Protein AF-A0A085WFP2-F1 (afdb_monomer)

Structure (mmCIF, N/CA/C/O backbone):
data_AF-A0A085WFP2-F1
#
_entry.id   AF-A0A085WFP2-F1
#
loop_
_atom_site.group_PDB
_atom_site.id
_atom_site.type_symbol
_atom_site.label_atom_id
_atom_site.label_alt_id
_atom_site.label_comp_id
_atom_site.label_asym_id
_atom_site.label_entity_id
_atom_site.label_seq_id
_atom_site.pdbx_PDB_ins_code
_atom_site.Cartn_x
_atom_site.Cartn_y
_atom_site.Cartn_z
_atom_site.occupancy
_atom_site.B_iso_or_equiv
_atom_site.auth_seq_id
_atom_site.auth_comp_id
_atom_site.auth_asym_id
_atom_site.auth_atom_id
_atom_site.pdbx_PDB_model_num
ATOM 1 N N . MET A 1 1 ? 10.361 5.519 -14.060 1.00 68.06 1 MET A N 1
ATOM 2 C CA . MET A 1 1 ? 9.095 5.524 -13.298 1.00 68.06 1 MET A CA 1
ATOM 3 C C . MET A 1 1 ? 9.340 4.797 -11.995 1.00 68.06 1 MET A C 1
ATOM 5 O O . MET A 1 1 ? 9.953 3.740 -12.039 1.00 68.06 1 MET A O 1
ATOM 9 N N . THR A 1 2 ? 8.921 5.376 -10.873 1.00 84.19 2 THR A N 1
ATOM 10 C CA . THR A 1 2 ? 9.046 4.747 -9.553 1.00 84.19 2 THR A CA 1
ATOM 11 C C . THR A 1 2 ? 8.000 3.649 -9.396 1.00 84.19 2 THR A C 1
ATOM 13 O O . THR A 1 2 ? 6.827 3.868 -9.698 1.00 84.19 2 THR A O 1
ATOM 16 N N . ASN A 1 3 ? 8.408 2.486 -8.896 1.00 91.81 3 ASN A N 1
ATOM 17 C CA . ASN A 1 3 ? 7.528 1.363 -8.596 1.00 91.81 3 ASN A CA 1
ATOM 18 C C . ASN A 1 3 ? 6.367 1.788 -7.673 1.00 91.81 3 ASN A C 1
ATOM 20 O O . ASN A 1 3 ? 6.584 2.355 -6.594 1.00 91.81 3 ASN A O 1
ATOM 24 N N . ARG A 1 4 ? 5.116 1.506 -8.069 1.00 93.19 4 ARG A N 1
ATOM 25 C CA . ARG A 1 4 ? 3.931 1.984 -7.334 1.00 93.19 4 ARG A CA 1
ATOM 26 C C . ARG A 1 4 ? 3.791 1.330 -5.968 1.00 93.19 4 ARG A C 1
ATOM 28 O O . ARG A 1 4 ? 3.262 1.964 -5.062 1.00 93.19 4 ARG A O 1
ATOM 35 N N . ILE A 1 5 ? 4.305 0.115 -5.772 1.00 94.81 5 ILE A N 1
ATOM 36 C CA . ILE A 1 5 ? 4.312 -0.544 -4.458 1.00 94.81 5 ILE A CA 1
ATOM 37 C C . ILE A 1 5 ? 5.172 0.260 -3.474 1.00 94.81 5 ILE A C 1
ATOM 39 O O . ILE A 1 5 ? 4.767 0.457 -2.326 1.00 94.81 5 ILE A O 1
ATOM 43 N N . CYS A 1 6 ? 6.307 0.805 -3.922 1.00 94.56 6 CYS A N 1
ATOM 44 C CA . CYS A 1 6 ? 7.136 1.687 -3.099 1.00 94.56 6 CYS A CA 1
ATOM 45 C C . CYS A 1 6 ? 6.401 2.991 -2.760 1.00 94.56 6 CYS A C 1
ATOM 47 O O . CYS A 1 6 ? 6.451 3.443 -1.616 1.00 94.56 6 CYS A O 1
ATOM 49 N N . LEU A 1 7 ? 5.685 3.583 -3.723 1.00 94.81 7 LEU A N 1
ATOM 50 C CA . LEU A 1 7 ? 4.890 4.796 -3.492 1.00 94.81 7 LEU A CA 1
ATOM 51 C C . LEU A 1 7 ? 3.755 4.555 -2.488 1.00 94.81 7 LEU A C 1
ATOM 53 O O . LEU A 1 7 ? 3.612 5.315 -1.532 1.00 94.81 7 LEU A O 1
ATOM 57 N N . ILE A 1 8 ? 3.003 3.464 -2.651 1.00 95.38 8 ILE A N 1
ATOM 58 C CA . ILE A 1 8 ? 1.954 3.040 -1.714 1.00 95.38 8 ILE A CA 1
ATOM 59 C C . ILE A 1 8 ? 2.545 2.837 -0.316 1.00 95.38 8 ILE A C 1
ATOM 61 O O . ILE A 1 8 ? 2.009 3.349 0.665 1.00 95.38 8 ILE A O 1
ATOM 65 N N . THR A 1 9 ? 3.678 2.138 -0.219 1.00 94.62 9 THR A N 1
ATOM 66 C CA . THR A 1 9 ? 4.351 1.886 1.063 1.00 94.62 9 THR A CA 1
ATOM 67 C C . THR A 1 9 ? 4.732 3.197 1.746 1.00 94.62 9 THR A C 1
ATOM 69 O O . THR A 1 9 ? 4.370 3.401 2.903 1.00 94.62 9 THR A O 1
ATOM 72 N N . ARG A 1 10 ? 5.356 4.135 1.018 1.00 93.69 10 ARG A N 1
ATOM 73 C CA . ARG A 1 10 ? 5.713 5.468 1.536 1.00 93.69 10 ARG A CA 1
ATOM 74 C C . ARG A 1 10 ? 4.494 6.263 1.997 1.00 93.69 10 ARG A C 1
ATOM 76 O O . ARG A 1 10 ? 4.563 6.937 3.024 1.00 93.69 10 ARG A O 1
ATOM 83 N N . PHE A 1 11 ? 3.387 6.205 1.257 1.00 94.94 11 PHE A N 1
ATOM 84 C CA . PHE A 1 11 ? 2.143 6.863 1.656 1.00 94.94 11 PHE A CA 1
ATOM 85 C C . PHE A 1 11 ? 1.628 6.301 2.986 1.00 94.94 11 PHE A C 1
ATOM 87 O O . PHE A 1 1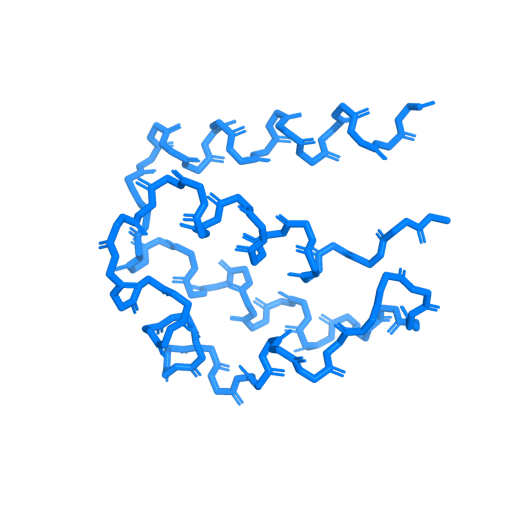1 ? 1.343 7.065 3.910 1.00 94.94 11 PHE A O 1
ATOM 94 N N . ILE A 1 12 ? 1.578 4.972 3.120 1.00 93.81 12 ILE A N 1
ATOM 95 C CA . ILE A 1 12 ? 1.136 4.323 4.359 1.00 93.81 12 ILE A CA 1
ATOM 96 C C . ILE A 1 12 ? 2.072 4.655 5.524 1.00 93.81 12 ILE A C 1
ATOM 98 O O . ILE A 1 12 ? 1.576 4.965 6.602 1.00 93.81 12 ILE A O 1
ATOM 102 N N . GLU A 1 13 ? 3.393 4.656 5.324 1.00 92.00 13 GLU A N 1
ATOM 103 C CA . GLU A 1 13 ? 4.367 5.025 6.367 1.00 92.00 13 GLU A CA 1
ATOM 104 C C . GLU A 1 13 ? 4.182 6.457 6.869 1.00 92.00 13 GLU A C 1
ATOM 106 O O . GLU A 1 13 ? 4.313 6.717 8.064 1.00 92.00 13 GLU A O 1
ATOM 111 N N . ARG A 1 14 ? 3.854 7.391 5.971 1.00 90.69 14 ARG A N 1
ATOM 112 C CA . ARG A 1 14 ? 3.597 8.791 6.335 1.00 90.69 14 ARG A CA 1
ATOM 113 C C . ARG A 1 14 ? 2.260 8.974 7.045 1.00 90.69 14 ARG A C 1
ATOM 115 O O . ARG A 1 14 ? 2.152 9.829 7.919 1.00 90.69 14 ARG A O 1
ATOM 122 N N . ARG A 1 15 ? 1.234 8.219 6.642 1.00 89.31 15 ARG A N 1
ATOM 123 C CA . ARG A 1 15 ? -0.149 8.432 7.094 1.00 89.31 15 ARG A CA 1
ATOM 124 C C . ARG A 1 15 ? -0.504 7.636 8.342 1.00 89.31 15 ARG A C 1
ATOM 126 O O . ARG A 1 15 ? -1.195 8.150 9.218 1.00 89.31 15 ARG A O 1
ATOM 133 N N . LYS A 1 16 ? -0.067 6.381 8.416 1.00 85.06 16 LYS A N 1
ATOM 134 C CA . LYS A 1 16 ? -0.363 5.471 9.521 1.00 85.06 16 LYS A CA 1
ATOM 135 C C . LYS A 1 16 ? 0.857 5.386 10.427 1.00 85.06 16 LYS A C 1
ATOM 137 O O . LYS A 1 16 ? 1.853 4.751 10.092 1.00 85.06 16 LYS A O 1
ATOM 142 N N . THR A 1 17 ? 0.768 5.995 11.604 1.00 72.38 17 THR A N 1
ATOM 143 C CA . THR A 1 17 ? 1.768 5.802 12.655 1.00 72.38 17 THR A CA 1
ATOM 144 C C . THR A 1 17 ? 1.693 4.355 13.168 1.00 72.38 17 THR A C 1
ATOM 146 O O . THR A 1 17 ? 0.616 3.829 13.443 1.00 72.38 17 THR A O 1
ATOM 149 N N . GLY A 1 18 ? 2.835 3.665 13.254 1.00 76.56 18 GLY A N 1
ATOM 150 C CA . GLY A 1 18 ? 2.919 2.286 13.758 1.00 76.56 18 GLY A CA 1
ATOM 151 C C . GLY A 1 18 ? 2.906 1.193 12.676 1.00 76.56 18 GLY A C 1
ATOM 152 O O . GLY A 1 18 ? 3.639 1.260 11.693 1.00 76.56 18 GLY A O 1
ATOM 153 N N . PHE A 1 19 ? 2.109 0.136 12.877 1.00 84.62 19 PHE A N 1
ATOM 154 C CA . PHE A 1 19 ? 2.157 -1.131 12.121 1.00 84.62 19 PHE A CA 1
ATOM 155 C C . PHE A 1 19 ? 1.493 -1.100 10.727 1.00 84.62 19 PHE A C 1
ATOM 157 O O . PHE A 1 19 ? 1.158 -2.154 10.189 1.00 84.62 19 PHE A O 1
ATOM 164 N N . GLY A 1 20 ? 1.302 0.072 10.109 1.00 90.62 20 GLY A N 1
ATOM 165 C CA . GLY A 1 20 ? 0.592 0.205 8.826 1.00 90.62 20 GLY A CA 1
ATOM 166 C C . GLY A 1 20 ? 1.201 -0.639 7.702 1.00 90.62 20 GLY A C 1
ATOM 167 O O . GLY A 1 20 ? 0.504 -1.415 7.055 1.00 90.62 20 GLY A O 1
ATOM 168 N N . VAL A 1 21 ? 2.524 -0.576 7.528 1.00 93.62 21 VAL A N 1
ATOM 169 C CA . VAL A 1 21 ? 3.228 -1.390 6.519 1.00 93.62 21 VAL A CA 1
ATOM 170 C C . VAL A 1 21 ? 3.186 -2.877 6.857 1.00 93.62 21 VAL A C 1
ATOM 172 O O . VAL A 1 21 ? 2.995 -3.703 5.973 1.00 93.62 21 VAL A O 1
ATOM 175 N N . ALA A 1 22 ? 3.325 -3.235 8.136 1.00 94.31 22 ALA A N 1
ATOM 176 C CA . ALA A 1 22 ? 3.234 -4.630 8.563 1.00 94.31 22 ALA A CA 1
ATOM 177 C C . ALA A 1 22 ? 1.847 -5.218 8.262 1.00 94.31 22 ALA A C 1
ATOM 179 O O . ALA A 1 22 ? 1.748 -6.323 7.735 1.00 94.31 22 ALA A O 1
ATOM 180 N N . ARG A 1 23 ? 0.782 -4.447 8.511 1.00 93.50 23 ARG A N 1
ATOM 181 C CA . ARG A 1 23 ? -0.588 -4.832 8.164 1.00 93.50 23 ARG A CA 1
ATOM 182 C C . ARG A 1 23 ? -0.779 -4.928 6.651 1.00 93.50 23 ARG A C 1
ATOM 184 O O . ARG A 1 23 ? -1.442 -5.854 6.202 1.00 93.50 23 ARG A O 1
ATOM 191 N N . LEU A 1 24 ? -0.156 -4.050 5.861 1.00 95.44 24 LEU A N 1
ATOM 192 C CA . LEU A 1 24 ? -0.224 -4.134 4.399 1.00 95.44 24 LEU A CA 1
ATOM 193 C C . LEU A 1 24 ? 0.398 -5.448 3.914 1.00 95.44 24 LEU A C 1
ATOM 195 O O . LEU A 1 24 ? -0.203 -6.142 3.097 1.00 95.44 24 LEU A O 1
ATOM 199 N N . MET A 1 25 ? 1.562 -5.817 4.456 1.00 96.06 25 MET A N 1
ATOM 200 C CA . MET A 1 25 ? 2.219 -7.090 4.139 1.00 96.06 25 MET A CA 1
ATOM 201 C C . MET A 1 25 ? 1.361 -8.290 4.549 1.00 96.06 25 MET A C 1
ATOM 203 O O . MET A 1 25 ? 1.225 -9.233 3.777 1.00 96.06 25 MET A O 1
ATOM 207 N N . MET A 1 26 ? 0.740 -8.234 5.730 1.00 96.06 26 MET A N 1
ATOM 208 C CA . MET A 1 26 ? -0.135 -9.296 6.232 1.00 96.06 26 MET A CA 1
ATOM 209 C C . MET A 1 26 ? -1.381 -9.492 5.359 1.00 96.06 26 MET A C 1
ATOM 211 O O . MET A 1 26 ? -1.719 -10.626 5.042 1.00 96.06 26 MET A O 1
ATOM 215 N N . MET A 1 27 ? -2.045 -8.407 4.951 1.00 95.88 27 MET A N 1
ATOM 216 C CA . MET A 1 27 ? -3.292 -8.481 4.180 1.00 95.88 27 MET A CA 1
ATOM 217 C C . MET A 1 27 ? -3.058 -8.808 2.700 1.00 95.88 27 MET A C 1
ATOM 219 O O . MET A 1 27 ? -3.845 -9.532 2.101 1.00 95.88 27 MET A O 1
ATOM 223 N N . SER A 1 28 ? -1.977 -8.298 2.104 1.00 96.06 28 SER A N 1
ATOM 224 C CA . SER A 1 28 ? -1.658 -8.547 0.688 1.00 96.06 28 SER A CA 1
ATOM 225 C C . SER A 1 28 ? -0.868 -9.840 0.452 1.00 96.06 28 SER A C 1
ATOM 227 O O . SER A 1 28 ? -0.800 -10.323 -0.679 1.00 96.06 28 SER A O 1
ATOM 229 N N . GLY A 1 29 ? -0.218 -10.383 1.489 1.00 96.62 29 GLY A N 1
ATOM 230 C CA . GLY A 1 29 ? 0.749 -11.478 1.361 1.00 96.62 29 GLY A CA 1
ATOM 231 C C . GLY A 1 29 ? 2.033 -11.082 0.619 1.00 96.62 29 GLY A C 1
ATOM 232 O O . GLY A 1 29 ? 2.797 -11.950 0.200 1.00 96.62 29 GLY A O 1
ATOM 233 N N . VAL A 1 30 ? 2.271 -9.782 0.418 1.00 96.19 30 VAL A N 1
ATOM 234 C CA . VAL A 1 30 ? 3.415 -9.249 -0.328 1.00 96.19 30 VAL A CA 1
ATOM 235 C C . VAL A 1 30 ? 4.394 -8.599 0.640 1.00 96.19 30 VAL A C 1
ATOM 237 O O . VAL A 1 30 ? 4.024 -7.712 1.403 1.00 96.19 30 VAL A O 1
ATOM 240 N N . ASN A 1 31 ? 5.673 -8.974 0.574 1.00 95.62 31 ASN A N 1
ATOM 241 C CA . ASN A 1 31 ? 6.727 -8.262 1.294 1.00 95.62 31 ASN A CA 1
ATOM 242 C C . ASN A 1 31 ? 7.050 -6.934 0.587 1.00 95.62 31 ASN A C 1
ATOM 244 O O . ASN A 1 31 ? 8.004 -6.842 -0.183 1.00 95.62 31 ASN A O 1
ATOM 248 N N . VAL A 1 32 ? 6.243 -5.899 0.834 1.00 94.00 32 VAL A N 1
ATOM 249 C CA . VAL A 1 32 ? 6.350 -4.606 0.133 1.00 94.00 32 VAL A CA 1
ATOM 250 C C . VAL A 1 32 ? 7.679 -3.878 0.373 1.00 94.00 32 VAL A C 1
ATOM 252 O O . VAL A 1 32 ? 8.085 -3.062 -0.446 1.00 94.00 32 VAL A O 1
ATOM 255 N N . ARG A 1 33 ? 8.398 -4.207 1.455 1.00 93.50 33 ARG A N 1
ATOM 256 C CA . ARG A 1 33 ? 9.730 -3.654 1.758 1.00 93.50 33 ARG A CA 1
ATOM 257 C C . ARG A 1 33 ? 10.851 -4.244 0.905 1.00 93.50 33 ARG A C 1
ATOM 259 O O . ARG A 1 33 ? 11.951 -3.703 0.911 1.00 93.50 33 ARG A O 1
ATOM 266 N N . ALA A 1 34 ? 10.597 -5.350 0.208 1.00 94.19 34 ALA A N 1
ATOM 267 C CA . ALA A 1 34 ? 11.574 -5.949 -0.693 1.00 94.19 34 ALA A CA 1
ATOM 268 C C . ALA A 1 34 ? 11.700 -5.190 -2.024 1.00 94.19 34 ALA A C 1
ATOM 270 O O . ALA A 1 34 ? 12.684 -5.393 -2.728 1.00 94.19 34 ALA A O 1
ATOM 271 N N . PHE A 1 35 ? 10.729 -4.332 -2.355 1.00 93.94 35 PHE A N 1
ATOM 272 C CA . PHE A 1 35 ? 10.700 -3.597 -3.616 1.00 93.94 35 PHE A CA 1
ATOM 273 C C . PHE A 1 35 ? 11.529 -2.322 -3.536 1.00 93.94 35 PHE A C 1
ATOM 275 O O . PHE A 1 35 ? 11.408 -1.531 -2.594 1.00 93.94 35 PHE A O 1
ATOM 282 N N . ARG A 1 36 ? 12.328 -2.103 -4.573 1.00 93.75 36 ARG A N 1
ATOM 283 C CA . ARG A 1 36 ? 13.060 -0.868 -4.831 1.00 93.75 36 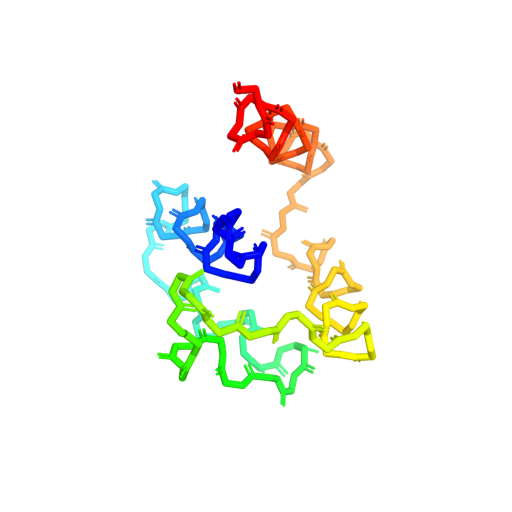ARG A CA 1
ATOM 284 C C . ARG A 1 36 ? 12.307 0.008 -5.835 1.00 93.75 36 ARG A C 1
ATOM 286 O O . ARG A 1 36 ? 11.570 -0.516 -6.672 1.00 93.75 36 ARG A O 1
ATOM 293 N N . PRO A 1 37 ? 12.499 1.338 -5.788 1.00 91.19 37 PRO A N 1
ATOM 294 C CA . PRO A 1 37 ? 11.912 2.274 -6.748 1.00 91.19 37 PRO A CA 1
ATOM 295 C C . PRO A 1 37 ? 12.108 1.883 -8.219 1.00 91.19 37 PRO A C 1
ATOM 297 O O . PRO A 1 37 ? 11.219 2.123 -9.031 1.00 91.19 37 PRO A O 1
ATOM 300 N N . GLU A 1 38 ? 13.254 1.296 -8.549 1.00 93.06 38 GLU A N 1
ATOM 301 C CA . GLU A 1 38 ? 13.653 0.882 -9.893 1.00 93.06 38 GLU A CA 1
ATOM 302 C C . GLU A 1 38 ? 13.190 -0.528 -10.299 1.00 93.06 38 GLU A C 1
ATOM 304 O O . GLU A 1 38 ? 13.335 -0.897 -11.466 1.00 93.06 38 GLU A O 1
ATOM 309 N N . ASP A 1 39 ? 12.630 -1.314 -9.372 1.00 91.44 39 ASP A N 1
ATOM 310 C CA . ASP A 1 39 ? 12.197 -2.679 -9.670 1.00 91.44 39 ASP A CA 1
ATOM 311 C C . ASP A 1 39 ? 10.999 -2.682 -10.633 1.00 91.44 39 ASP A C 1
ATOM 313 O O . ASP A 1 39 ? 10.078 -1.868 -10.477 1.00 91.44 39 ASP A O 1
ATOM 317 N N . PRO A 1 40 ? 10.939 -3.633 -11.584 1.00 87.75 40 PRO A N 1
ATOM 318 C CA . PRO A 1 40 ? 9.816 -3.744 -12.501 1.00 87.75 40 PRO A CA 1
ATOM 319 C C . PRO A 1 40 ? 8.518 -4.070 -11.755 1.00 87.75 40 PRO A C 1
ATOM 321 O O . PRO A 1 40 ? 8.465 -4.928 -10.869 1.00 87.75 40 PRO A O 1
ATOM 324 N N . GLU A 1 41 ? 7.433 -3.406 -12.150 1.00 84.31 41 GLU A N 1
ATOM 325 C CA . GLU A 1 41 ? 6.115 -3.687 -11.593 1.00 84.31 41 GLU A CA 1
ATOM 326 C C . GLU A 1 41 ? 5.605 -5.037 -12.098 1.00 84.31 41 GLU A C 1
ATOM 328 O O . GLU A 1 41 ? 5.481 -5.271 -13.299 1.00 84.31 41 GLU A O 1
ATOM 333 N N . THR A 1 42 ? 5.277 -5.934 -11.169 1.00 87.25 42 THR A N 1
ATOM 334 C CA . THR A 1 42 ? 4.598 -7.190 -11.497 1.00 87.25 42 THR A CA 1
ATOM 335 C C . THR A 1 42 ? 3.093 -6.991 -11.303 1.00 87.25 42 THR A C 1
ATOM 337 O O . THR A 1 42 ? 2.678 -6.793 -10.156 1.00 87.25 42 THR A O 1
ATOM 340 N N . PRO A 1 43 ? 2.259 -7.068 -12.361 1.00 81.50 43 PRO A N 1
ATOM 341 C CA . PRO A 1 43 ? 0.832 -6.744 -12.272 1.00 81.50 43 PRO A CA 1
ATOM 342 C C . PRO A 1 43 ? 0.104 -7.512 -11.162 1.00 81.50 43 PRO A C 1
ATOM 344 O O . PRO A 1 43 ? -0.511 -6.910 -10.289 1.00 81.50 43 PRO A O 1
ATOM 347 N N . GLY A 1 44 ? 0.304 -8.832 -11.084 1.00 91.44 44 GLY A N 1
ATOM 348 C CA . GLY A 1 44 ? -0.344 -9.661 -10.061 1.00 91.44 44 GLY A CA 1
ATOM 349 C C . GLY A 1 44 ? 0.131 -9.409 -8.624 1.00 91.44 44 GLY A C 1
A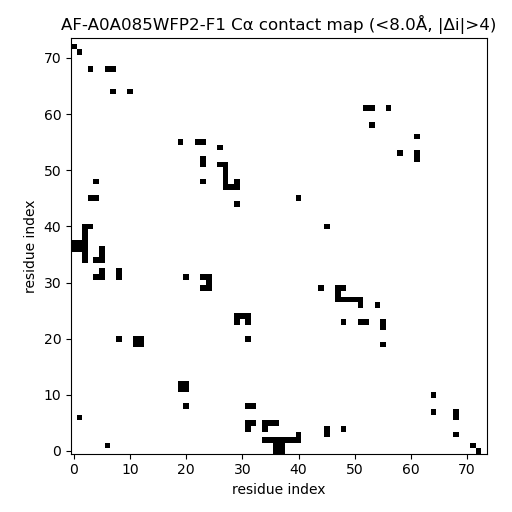TOM 350 O O . GLY A 1 44 ? -0.512 -9.870 -7.682 1.00 91.44 44 GLY A O 1
ATOM 351 N N . THR A 1 45 ? 1.255 -8.720 -8.426 1.00 93.88 45 THR A N 1
ATOM 352 C CA . THR A 1 45 ? 1.710 -8.289 -7.095 1.00 93.88 45 THR A CA 1
ATOM 353 C C . THR A 1 45 ? 1.069 -6.959 -6.722 1.00 93.88 45 THR A C 1
ATOM 355 O O . THR A 1 45 ? 0.583 -6.810 -5.602 1.00 93.88 45 THR A O 1
ATOM 358 N N . LEU A 1 46 ? 1.038 -6.007 -7.659 1.00 94.19 46 LEU A N 1
ATOM 359 C CA . LEU A 1 46 ? 0.402 -4.711 -7.446 1.00 94.19 46 LEU A CA 1
ATOM 360 C C . LEU A 1 46 ? -1.093 -4.872 -7.147 1.00 94.19 46 LEU A C 1
ATOM 362 O O . LEU A 1 46 ? -1.572 -4.275 -6.187 1.00 94.19 46 LEU A O 1
ATOM 366 N N . ASP A 1 47 ? -1.793 -5.737 -7.883 1.00 95.62 47 ASP A N 1
ATOM 367 C CA . ASP A 1 47 ? -3.220 -6.005 -7.669 1.00 95.62 47 ASP A CA 1
ATOM 368 C C . ASP A 1 47 ? -3.499 -6.497 -6.243 1.00 95.62 47 ASP A C 1
ATOM 370 O O . ASP A 1 47 ? -4.405 -6.003 -5.576 1.00 95.62 47 ASP A O 1
ATOM 374 N N . ARG A 1 48 ? -2.672 -7.417 -5.725 1.00 96.62 48 ARG A N 1
ATOM 375 C CA . ARG A 1 48 ? -2.780 -7.916 -4.342 1.00 96.62 48 ARG A CA 1
ATOM 376 C C . ARG A 1 48 ? -2.569 -6.814 -3.308 1.00 96.62 48 ARG A C 1
ATOM 378 O O . ARG A 1 48 ? -3.283 -6.756 -2.310 1.00 96.62 48 ARG A O 1
ATOM 385 N N . VAL A 1 49 ? -1.596 -5.931 -3.540 1.00 96.19 49 VAL A N 1
ATOM 386 C CA . VAL A 1 49 ? -1.358 -4.767 -2.675 1.00 96.19 49 VAL A CA 1
ATOM 387 C C . VAL A 1 49 ? -2.561 -3.823 -2.711 1.00 96.19 49 VAL A C 1
ATOM 389 O O . VAL A 1 49 ? -3.000 -3.375 -1.656 1.00 96.19 49 VAL A O 1
ATOM 392 N N . GLN A 1 50 ? -3.128 -3.562 -3.891 1.00 95.25 50 GLN A N 1
ATOM 393 C CA . GLN A 1 50 ? -4.282 -2.678 -4.057 1.00 95.25 50 GLN A CA 1
ATOM 394 C C . GLN A 1 50 ? -5.555 -3.237 -3.415 1.00 95.25 50 GLN A C 1
ATOM 396 O O . GLN A 1 50 ? -6.266 -2.499 -2.737 1.00 95.25 50 GLN A O 1
ATOM 401 N N . GLN A 1 51 ? -5.811 -4.539 -3.555 1.00 96.19 51 GLN A N 1
ATOM 402 C CA . GLN A 1 51 ? -6.948 -5.217 -2.922 1.00 96.19 51 GLN A CA 1
ATOM 403 C C . GLN A 1 51 ? -6.899 -5.164 -1.391 1.00 96.19 51 GLN A C 1
ATOM 405 O O . GLN A 1 51 ? -7.944 -5.192 -0.749 1.00 96.19 51 GLN A O 1
ATOM 410 N N . ALA A 1 52 ? -5.707 -5.050 -0.800 1.00 96.06 52 ALA A N 1
ATOM 411 C CA . ALA A 1 52 ? -5.539 -4.920 0.643 1.00 96.06 52 ALA A CA 1
ATOM 412 C C . ALA A 1 52 ? -5.754 -3.486 1.167 1.00 96.06 52 ALA A C 1
ATOM 414 O O . ALA A 1 52 ? -5.918 -3.301 2.371 1.00 96.06 52 ALA A O 1
ATOM 415 N N . LEU A 1 53 ? -5.752 -2.458 0.310 1.00 94.94 53 LEU A N 1
ATOM 416 C CA . LEU A 1 53 ? -5.847 -1.057 0.745 1.00 94.94 53 LEU A CA 1
ATOM 417 C C . LEU A 1 53 ? -7.135 -0.714 1.514 1.00 94.94 53 LEU A C 1
ATOM 419 O O . LEU A 1 53 ? -7.012 -0.014 2.522 1.00 94.94 53 LEU A O 1
ATOM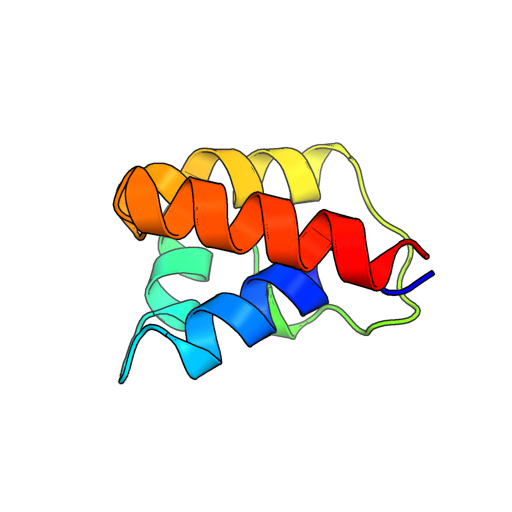 423 N N . PRO A 1 54 ? -8.334 -1.204 1.134 1.00 94.56 54 PRO A N 1
ATOM 424 C CA . PRO A 1 54 ? -9.574 -0.923 1.868 1.00 94.56 54 PRO A CA 1
ATOM 425 C C . PRO A 1 54 ? -9.581 -1.429 3.315 1.00 94.56 54 PRO A C 1
ATOM 427 O O . PRO A 1 54 ? -10.281 -0.880 4.160 1.00 94.56 54 PRO A O 1
ATOM 430 N N . GLU A 1 55 ? -8.763 -2.434 3.630 1.00 92.12 55 GLU A N 1
ATOM 431 C CA . GLU A 1 55 ? -8.626 -2.976 4.988 1.00 92.12 55 GLU A CA 1
ATOM 432 C C . GLU A 1 55 ? -7.762 -2.079 5.893 1.00 92.12 55 GLU A C 1
ATOM 434 O O . GLU A 1 55 ? -7.763 -2.214 7.122 1.00 92.12 55 GLU A O 1
ATOM 439 N N . LEU A 1 56 ? -6.987 -1.168 5.295 1.00 90.75 56 LEU A N 1
ATOM 440 C CA . LEU A 1 56 ? -6.037 -0.296 5.986 1.00 90.75 56 LEU A CA 1
ATOM 441 C C . LEU A 1 56 ? -6.426 1.181 5.947 1.00 90.75 56 LEU A C 1
ATOM 443 O O . LEU A 1 56 ? -6.111 1.920 6.884 1.00 90.75 56 LEU A O 1
ATOM 447 N N . LEU A 1 57 ? -7.040 1.618 4.855 1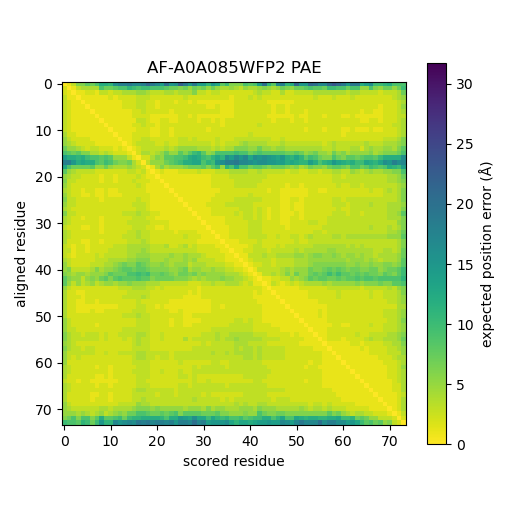.00 93.00 57 LEU A N 1
ATOM 448 C CA . LEU A 1 57 ? -7.312 3.011 4.548 1.00 93.00 57 LEU A CA 1
ATOM 449 C C . LEU A 1 57 ? -8.820 3.242 4.488 1.00 93.00 57 LEU A C 1
ATOM 451 O O . LEU A 1 57 ? -9.569 2.438 3.941 1.00 93.00 57 LEU A O 1
ATOM 455 N N . SER A 1 58 ? -9.260 4.376 5.022 1.00 93.94 58 SER A N 1
ATOM 456 C CA . SER A 1 58 ? -10.613 4.874 4.778 1.00 93.94 58 SER A CA 1
ATOM 457 C C . SER A 1 58 ? -10.787 5.292 3.314 1.00 93.94 58 SER A C 1
ATOM 459 O O . SER A 1 58 ? -9.813 5.601 2.628 1.00 93.94 58 SER A O 1
ATOM 461 N N . SER A 1 59 ? -12.030 5.396 2.837 1.00 93.75 59 SER A N 1
ATOM 462 C CA . SER A 1 59 ? -12.318 5.844 1.466 1.00 93.75 59 SER A CA 1
ATOM 463 C C . SER A 1 59 ?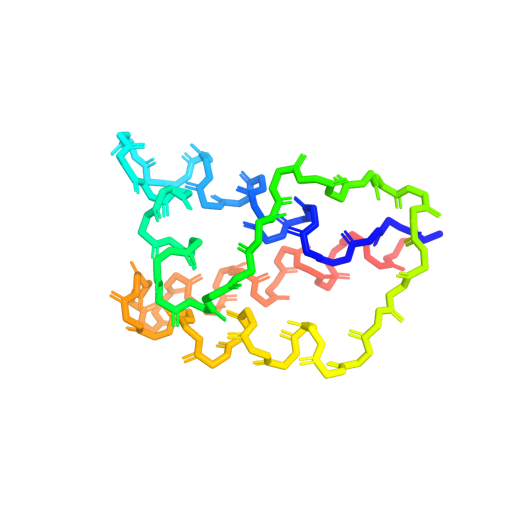 -11.700 7.209 1.135 1.00 93.75 59 SER A C 1
ATOM 465 O O . SER A 1 59 ? -11.246 7.421 0.014 1.00 93.75 59 SER A O 1
ATOM 467 N N . GLN A 1 60 ? -11.627 8.122 2.111 1.00 95.56 60 GLN A N 1
ATOM 468 C CA . GLN A 1 60 ? -10.953 9.411 1.939 1.00 95.56 60 GLN A CA 1
ATOM 469 C C . GLN A 1 60 ? -9.438 9.239 1.751 1.00 95.56 60 GLN A C 1
ATOM 471 O O . GLN A 1 60 ? -8.852 9.852 0.863 1.00 95.56 60 GLN A O 1
ATOM 476 N N . GLU A 1 61 ? -8.799 8.389 2.555 1.00 94.75 61 GLU A N 1
ATOM 477 C CA . GLU A 1 61 ? -7.361 8.110 2.443 1.00 94.75 61 GLU A CA 1
ATOM 478 C C . GLU A 1 61 ? -7.014 7.369 1.144 1.00 94.75 61 GLU A C 1
ATOM 480 O O . GLU A 1 61 ?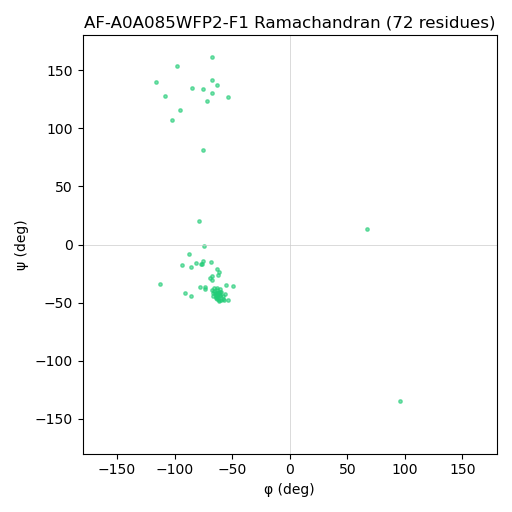 -5.935 7.574 0.596 1.00 94.75 61 GLU A O 1
ATOM 485 N N . ILE A 1 62 ? -7.927 6.544 0.620 1.00 95.31 62 ILE A N 1
ATOM 486 C CA . ILE A 1 62 ? -7.778 5.909 -0.697 1.00 95.31 62 ILE A CA 1
ATOM 487 C C . ILE A 1 62 ? -7.773 6.972 -1.799 1.00 95.31 62 ILE A C 1
ATOM 489 O O . ILE A 1 62 ? -6.877 6.967 -2.637 1.00 95.31 62 ILE A O 1
ATOM 493 N N . GLN A 1 63 ? -8.699 7.933 -1.763 1.00 95.56 63 GLN A N 1
ATOM 494 C CA . GLN A 1 63 ? -8.695 9.047 -2.719 1.00 95.56 63 GLN A CA 1
ATOM 495 C C . GLN A 1 63 ? -7.434 9.918 -2.593 1.00 95.56 63 GLN A C 1
ATOM 497 O O . GLN A 1 63 ? -6.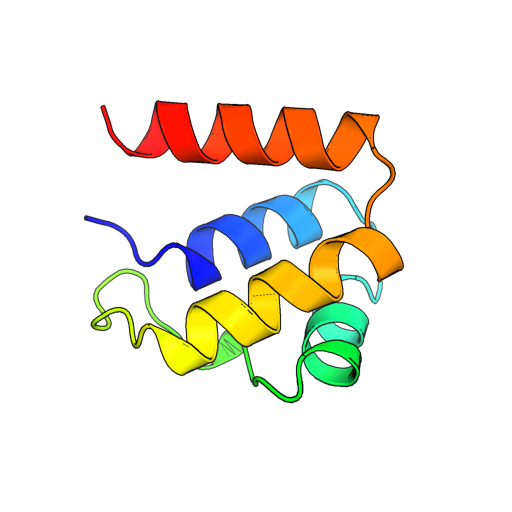896 10.386 -3.595 1.00 95.56 63 GLN A O 1
ATOM 502 N N . GLU A 1 64 ? -6.941 10.146 -1.371 1.00 95.44 64 GLU A N 1
ATOM 503 C CA . GLU A 1 64 ? -5.662 10.833 -1.133 1.00 95.44 64 GLU A CA 1
ATOM 504 C C . GLU A 1 64 ? -4.488 10.070 -1.764 1.00 95.44 64 GLU A C 1
ATOM 506 O O . GLU A 1 64 ? -3.653 10.683 -2.429 1.00 95.44 64 GLU A O 1
ATOM 511 N N . LEU A 1 65 ? -4.449 8.744 -1.607 1.00 95.00 65 LEU A N 1
ATOM 512 C CA . LEU A 1 65 ? -3.440 7.884 -2.221 1.00 95.00 65 LEU A CA 1
ATOM 513 C C . LEU A 1 65 ? -3.512 7.921 -3.752 1.00 95.00 65 LEU A C 1
ATOM 515 O O . LEU A 1 65 ? -2.478 8.017 -4.405 1.00 95.00 65 LEU A O 1
ATOM 519 N N . GLU A 1 66 ? -4.705 7.863 -4.342 1.00 94.31 66 GLU A N 1
ATOM 520 C CA . GLU A 1 66 ? -4.872 7.938 -5.798 1.00 94.31 66 GLU A CA 1
ATOM 521 C C . GLU A 1 66 ? -4.356 9.261 -6.368 1.00 94.31 66 GLU A C 1
ATOM 523 O O . GLU A 1 66 ? -3.654 9.250 -7.382 1.00 94.31 66 GLU A O 1
ATOM 528 N N . ARG A 1 67 ? -4.630 10.385 -5.690 1.00 94.31 67 ARG A N 1
ATOM 529 C CA . ARG A 1 67 ? -4.062 11.692 -6.056 1.00 94.31 67 ARG A CA 1
ATOM 530 C C . ARG A 1 67 ? -2.539 11.688 -5.957 1.00 94.31 67 ARG A C 1
ATOM 532 O O . ARG A 1 67 ? -1.883 12.033 -6.933 1.00 94.31 67 ARG A O 1
ATOM 539 N N . PHE A 1 68 ? -1.990 11.201 -4.843 1.00 93.75 68 PHE A N 1
ATOM 540 C CA . PHE A 1 68 ? -0.542 11.092 -4.646 1.00 93.75 68 PHE A CA 1
ATOM 541 C C . PHE A 1 68 ? 0.136 10.259 -5.750 1.00 93.75 68 PHE A C 1
ATOM 543 O O . PHE A 1 68 ? 1.171 10.642 -6.289 1.00 93.75 68 PHE A O 1
ATOM 550 N N . LEU A 1 69 ? -0.466 9.132 -6.144 1.00 92.38 69 LEU A N 1
ATOM 551 C CA . LEU A 1 69 ? 0.049 8.289 -7.228 1.00 92.38 69 LEU A CA 1
ATOM 552 C C . LEU A 1 69 ? -0.065 8.945 -8.611 1.00 92.38 69 LEU A C 1
ATOM 554 O O . LEU A 1 69 ? 0.716 8.605 -9.500 1.00 92.38 69 LEU A O 1
ATOM 558 N N . ALA A 1 70 ? -1.046 9.823 -8.823 1.00 91.44 70 ALA A N 1
ATOM 559 C CA . ALA A 1 70 ? -1.186 10.574 -10.065 1.00 91.44 70 ALA A CA 1
ATOM 560 C C . ALA A 1 70 ? -0.133 11.688 -10.176 1.00 91.44 70 ALA A C 1
ATOM 562 O O . ALA A 1 70 ? 0.417 11.880 -11.255 1.00 91.44 70 ALA A O 1
ATOM 563 N N . GLU A 1 71 ? 0.191 12.363 -9.071 1.00 89.12 71 GLU A N 1
ATOM 564 C CA . GLU A 1 71 ? 1.206 13.426 -9.018 1.00 89.12 71 GLU A CA 1
ATOM 565 C C . GLU A 1 71 ? 2.620 12.892 -9.293 1.00 89.12 71 GLU A C 1
ATOM 567 O O . GLU A 1 71 ? 3.372 13.497 -10.050 1.00 89.12 71 GLU A O 1
ATOM 572 N N . GLU A 1 72 ? 2.9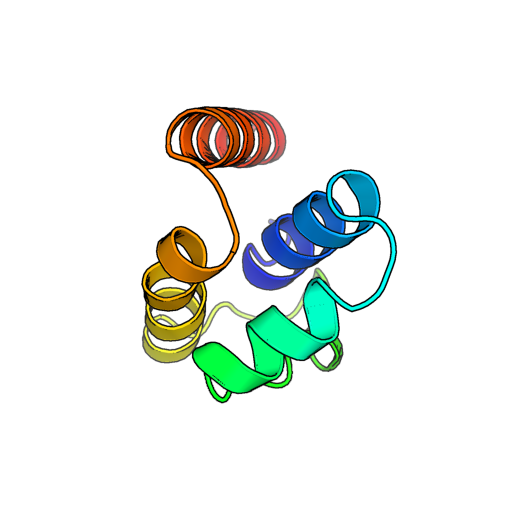63 11.714 -8.766 1.00 84.69 72 GLU A N 1
ATOM 573 C CA . GLU A 1 72 ? 4.275 11.070 -8.968 1.00 84.69 72 GLU A CA 1
ATOM 574 C C . GLU A 1 72 ? 4.456 10.458 -10.379 1.00 84.69 72 GLU A C 1
ATOM 576 O O . GLU A 1 72 ? 5.500 9.873 -10.682 1.00 84.69 72 GLU A O 1
ATOM 581 N N . ARG A 1 73 ? 3.434 10.540 -11.245 1.00 69.44 73 ARG A N 1
ATOM 582 C CA . ARG A 1 73 ? 3.496 10.114 -12.658 1.00 69.44 73 ARG A CA 1
ATOM 583 C C . ARG A 1 73 ? 3.850 11.247 -13.626 1.00 69.44 73 ARG A C 1
ATOM 585 O O . ARG A 1 73 ? 4.203 10.934 -14.764 1.00 69.44 73 ARG A O 1
ATOM 592 N N . THR A 1 74 ? 3.706 12.500 -13.198 1.00 56.44 74 THR A N 1
ATOM 593 C CA . THR A 1 74 ? 4.045 13.724 -13.949 1.00 56.44 74 THR A CA 1
ATOM 594 C C . THR A 1 74 ? 5.512 14.088 -13.792 1.00 56.44 74 THR A C 1
ATOM 596 O O . THR A 1 74 ? 6.096 14.535 -14.803 1.00 56.44 74 THR A O 1
#

Sequence (74 aa):
MTNRICLITRFIERRKTGFGVARLMMMSGVNVRAFRPEDPETPGTLDRVQQALPELLSSQEIQELERFLAEERT

Mean predicted aligned error: 3.34 Å

pLDDT: mean 91.3, std 7.17, range [56.44, 96.62]

Organism: NCBI:txid394096

Nearest PDB structures (foldseek):
  8hbf-assembly1_B  TM=7.266E-01  e=3.178E+00  Homo sapiens
  7chw-assembly1_E  TM=3.005E-01  e=2.989E+00  Escherichia coli
  4pev-assembly3_B  TM=3.982E-01  e=9.051E+00  Aeropyrum pernix K1
  8pw6-assembly1_H  TM=3.109E-01  e=9.051E+00  Mus musculus

Foldseek 3Di:
DFALLQLVLVLQPVPPPPCSLVQLCVQLVDPSVVDGRPDDHDPSSVVSSVVSDVVRDDPVSVVVSVVSVVVVVD

Secondary structure (DSSP, 8-state):
---HHHHHHHHHHHHS-STHHHHHHHHH---GGG--TTSPP-HHHHHHHHHHGGGTS-HHHHHHHHHHHHHTT-

Solvent-accessible surface area (backbone atoms only — not comparable to full-atom values): 4376 Å² total; per-residue (Å²): 125,69,21,63,60,41,53,53,48,54,50,36,59,73,70,34,84,77,62,41,58,60,50,51,25,66,66,30,71,43,72,58,84,76,56,48,49,81,46,82,81,50,67,81,57,51,52,35,49,58,71,31,40,73,84,76,38,53,76,68,54,48,54,51,48,53,50,54,58,54,59,76,71,112

Radius of gyration: 11.3 Å; Cα contacts (8 Å, |Δi|>4): 65; chains: 1; bounding box: 26×25×28 Å